Protein AF-A0A6A4ZLU1-F1 (afdb_monomer)

Sequence (69 aa):
ADRTFRVDLTFKSPLEISLQAAGLIRLHLRQLLEDLPLKKGYIKVFNLLKQLSRDSWLKQFVLPDAVQD

Radius of gyration: 16.61 Å; Cα contacts (8 Å, |Δi|>4): 40; chains: 1; bounding box: 31×19×50 Å

Solvent-accessible surface area (backbone atoms only — not comparable to full-atom values): 4180 Å² total; per-residue (Å²): 133,83,84,72,78,61,81,87,51,83,84,68,51,74,65,57,51,50,52,52,51,28,46,52,51,18,52,52,52,42,54,49,58,73,72,48,68,97,45,86,87,46,51,66,58,55,52,50,48,37,60,49,39,73,40,66,65,43,37,73,49,35,51,43,74,92,43,52,132

Secondary structure (DSSP, 8-state):
------TTS----HHHHHHHHHHHHHHHHHHHHHHS--STTTHHHHHHHHHHTTSHHHHHHTS-GGG--

Mean predicted aligned error: 8.0 Å

Foldseek 3Di:
DDPDDPPVDDDDDPVNVVLVVLQVLQVVQVVVVVPDPPDPVCVVVLVVLLVVCVDVVCVVRHHYPVSDD

Organism: NCBI:txid120398

pLDDT: mean 84.53, std 12.14, range [53.69, 96.69]

Structure (mmCIF, N/CA/C/O backbone):
data_AF-A0A6A4ZLU1-F1
#
_entry.id   AF-A0A6A4ZLU1-F1
#
loop_
_atom_site.group_PDB
_atom_site.id
_atom_site.type_symbol
_atom_site.label_atom_id
_atom_site.label_alt_id
_atom_site.label_comp_id
_atom_site.label_asym_id
_atom_site.label_entity_id
_atom_site.label_seq_id
_atom_site.pdbx_PDB_ins_code
_atom_site.Cartn_x
_atom_site.Cartn_y
_atom_site.Cartn_z
_atom_site.occupancy
_atom_site.B_iso_or_equiv
_atom_site.auth_seq_id
_atom_site.auth_com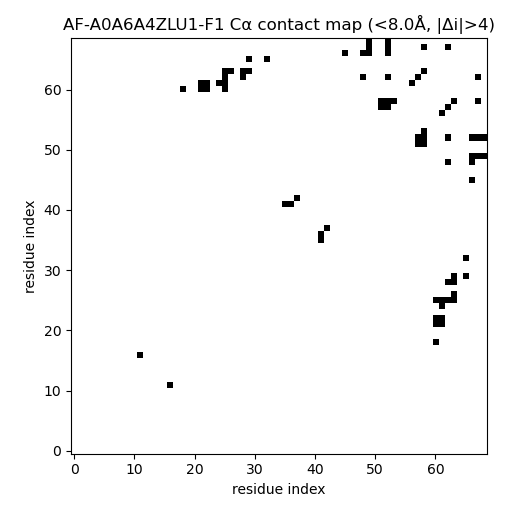p_id
_atom_site.auth_asym_id
_atom_site.auth_atom_id
_atom_site.pdbx_PDB_model_num
ATOM 1 N N . ALA A 1 1 ? -3.057 -4.123 -37.343 1.00 54.12 1 ALA A N 1
ATOM 2 C CA . ALA A 1 1 ? -2.960 -2.910 -36.512 1.00 54.12 1 ALA A CA 1
ATOM 3 C C . ALA A 1 1 ? -1.572 -2.892 -35.904 1.00 54.12 1 ALA A C 1
ATOM 5 O O . ALA A 1 1 ? -1.249 -3.768 -35.108 1.00 54.12 1 ALA A O 1
ATOM 6 N N . A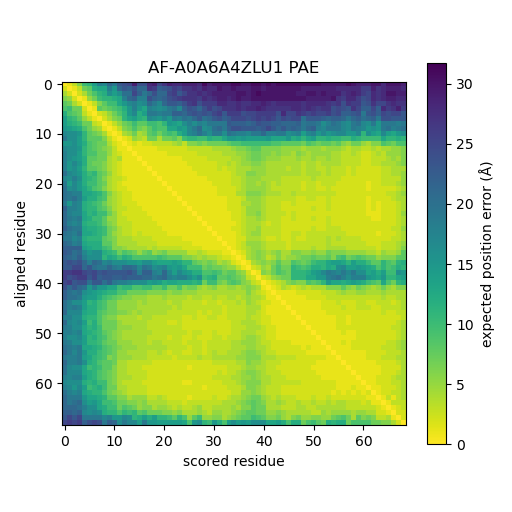SP A 1 2 ? -0.741 -1.988 -36.399 1.00 53.69 2 ASP A N 1
ATOM 7 C CA . ASP A 1 2 ? 0.657 -1.849 -36.019 1.00 53.69 2 ASP A CA 1
ATOM 8 C C . ASP A 1 2 ? 0.725 -1.332 -34.574 1.00 53.69 2 ASP A C 1
ATOM 10 O O . ASP A 1 2 ? 0.182 -0.271 -34.260 1.00 53.69 2 ASP A O 1
ATOM 14 N N . ARG A 1 3 ? 1.289 -2.124 -33.655 1.00 59.81 3 ARG A N 1
ATOM 15 C CA . ARG A 1 3 ? 1.523 -1.708 -32.263 1.00 59.81 3 ARG A CA 1
ATOM 16 C C . ARG A 1 3 ? 2.780 -0.851 -32.260 1.00 59.81 3 ARG A C 1
ATOM 18 O O . ARG A 1 3 ? 3.825 -1.278 -31.779 1.00 59.81 3 ARG A O 1
ATOM 25 N N . THR A 1 4 ? 2.690 0.320 -32.879 1.00 57.91 4 THR A N 1
ATOM 26 C CA . THR A 1 4 ? 3.819 1.226 -33.046 1.00 57.91 4 THR A CA 1
ATOM 27 C C . THR A 1 4 ? 4.335 1.610 -31.662 1.00 57.91 4 THR A C 1
ATOM 29 O O . THR A 1 4 ? 3.662 2.312 -30.903 1.00 57.91 4 THR A O 1
ATOM 32 N N . PHE A 1 5 ? 5.516 1.098 -31.314 1.00 61.50 5 PHE A N 1
ATOM 33 C CA . PHE A 1 5 ? 6.288 1.564 -30.172 1.00 61.50 5 PHE A CA 1
ATOM 34 C C . PHE A 1 5 ? 6.465 3.079 -30.321 1.00 61.50 5 PHE A C 1
ATOM 36 O O . PHE A 1 5 ? 7.080 3.557 -31.274 1.00 61.50 5 PHE A O 1
ATOM 43 N N . ARG A 1 6 ? 5.874 3.835 -29.396 1.00 65.06 6 ARG A N 1
ATOM 44 C CA . ARG A 1 6 ? 6.047 5.284 -29.262 1.00 65.06 6 ARG A CA 1
ATOM 45 C C . ARG A 1 6 ? 7.467 5.536 -28.753 1.00 65.06 6 ARG A C 1
ATOM 47 O O . ARG A 1 6 ? 7.706 5.494 -27.551 1.00 65.06 6 ARG A O 1
ATOM 54 N N . VAL A 1 7 ? 8.414 5.706 -29.680 1.00 60.38 7 VAL A N 1
ATOM 55 C CA . VAL A 1 7 ? 9.840 6.002 -29.411 1.00 60.38 7 VAL A CA 1
ATOM 56 C C . VAL A 1 7 ? 10.020 7.271 -28.562 1.00 60.38 7 VAL A C 1
ATOM 58 O O . VAL A 1 7 ? 11.036 7.432 -27.895 1.00 60.38 7 VAL A O 1
ATOM 61 N N . ASP A 1 8 ? 9.018 8.146 -28.557 1.00 69.44 8 ASP A N 1
ATOM 62 C CA . ASP A 1 8 ? 8.92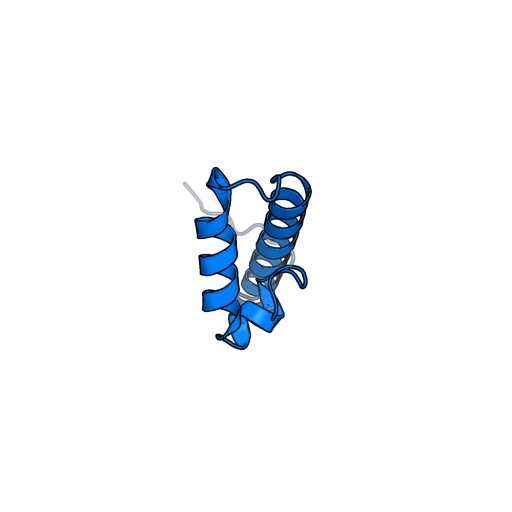6 9.381 -27.780 1.00 69.44 8 ASP A CA 1
ATOM 63 C C . ASP A 1 8 ? 8.617 9.175 -26.287 1.00 69.44 8 ASP A C 1
ATOM 65 O O . ASP A 1 8 ? 8.792 10.099 -25.493 1.00 69.44 8 ASP A O 1
ATOM 69 N N . LEU A 1 9 ? 8.189 7.978 -25.875 1.00 67.19 9 LEU A N 1
ATOM 70 C CA . LEU A 1 9 ? 7.982 7.665 -24.465 1.00 67.19 9 LEU A CA 1
ATOM 71 C C . LEU A 1 9 ? 9.260 7.082 -23.867 1.00 67.19 9 LEU A C 1
ATOM 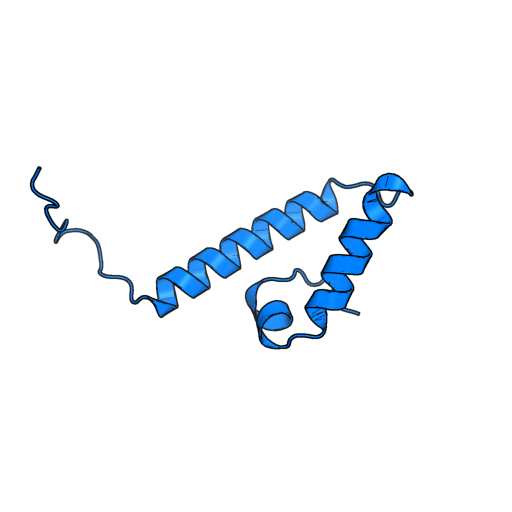73 O O . LEU A 1 9 ? 9.763 6.058 -24.329 1.00 67.19 9 LEU A O 1
ATOM 77 N N . THR A 1 10 ? 9.750 7.697 -22.788 1.00 70.69 10 THR A N 1
ATOM 78 C CA . THR A 1 10 ? 10.842 7.134 -21.990 1.00 70.69 10 THR A CA 1
ATOM 79 C C . THR A 1 10 ? 10.478 5.707 -21.598 1.00 70.69 10 THR A C 1
ATOM 81 O O . THR A 1 10 ? 9.485 5.484 -20.898 1.00 70.69 10 THR A O 1
ATOM 84 N N . PHE A 1 11 ? 11.266 4.739 -22.069 1.00 73.88 11 PHE A N 1
ATOM 85 C CA . PHE A 1 11 ? 11.088 3.345 -21.699 1.00 73.88 11 PHE A CA 1
ATOM 86 C C . PHE A 1 11 ? 11.213 3.227 -20.180 1.00 73.88 11 PHE A C 1
ATOM 88 O O . PHE A 1 11 ? 12.271 3.501 -19.618 1.00 73.88 11 PHE A O 1
ATOM 95 N N . LYS A 1 12 ? 10.122 2.834 -19.522 1.00 80.19 12 LYS A N 1
ATOM 96 C CA . LYS A 1 12 ? 10.140 2.464 -18.110 1.00 80.19 12 LYS A CA 1
ATOM 97 C C . LYS A 1 12 ? 10.392 0.974 -18.016 1.00 80.19 12 LYS A C 1
ATOM 99 O O . LYS A 1 12 ? 9.701 0.178 -18.655 1.00 80.19 12 LYS A O 1
ATOM 104 N N . SER A 1 13 ? 11.360 0.597 -17.198 1.00 89.62 13 SER A N 1
ATOM 105 C CA . SER A 1 13 ? 11.588 -0.799 -16.864 1.00 89.62 13 SER A CA 1
ATOM 106 C C . SER A 1 13 ? 10.337 -1.412 -16.209 1.00 89.62 13 SER A C 1
ATOM 108 O O . SER A 1 13 ? 9.567 -0.708 -15.544 1.00 89.62 13 SER A O 1
ATOM 110 N N . PRO A 1 14 ? 10.130 -2.737 -16.326 1.00 91.12 14 PRO A N 1
ATOM 111 C CA . PRO A 1 14 ? 9.040 -3.421 -15.627 1.00 91.12 14 PRO A CA 1
ATOM 112 C C . PRO A 1 14 ? 9.018 -3.143 -14.115 1.00 91.12 14 PRO A C 1
ATOM 114 O O . PRO A 1 14 ? 7.946 -3.050 -13.515 1.00 91.12 14 PRO A O 1
ATOM 117 N N . LEU A 1 15 ? 10.193 -2.961 -13.503 1.00 89.31 15 LEU A N 1
ATOM 118 C CA . LEU A 1 15 ? 10.329 -2.608 -12.093 1.00 89.31 15 LEU A CA 1
ATOM 119 C C . LEU A 1 15 ? 9.774 -1.211 -11.794 1.00 89.31 15 LEU A C 1
ATOM 121 O O . LEU A 1 15 ? 8.982 -1.063 -10.869 1.00 89.31 15 LEU A O 1
ATOM 125 N N . GLU A 1 16 ? 10.136 -0.196 -12.581 1.00 90.31 16 GLU A N 1
ATOM 126 C CA . GLU A 1 16 ? 9.624 1.170 -12.399 1.00 90.31 16 GLU A CA 1
ATOM 127 C C . GLU A 1 16 ? 8.107 1.234 -12.575 1.00 90.31 16 GLU A C 1
ATOM 129 O O . GLU A 1 16 ? 7.423 1.901 -11.800 1.00 90.31 16 GLU A O 1
ATOM 134 N N . ILE A 1 17 ? 7.567 0.497 -13.551 1.00 91.75 17 ILE A N 1
ATOM 135 C CA . ILE A 1 17 ? 6.116 0.381 -13.746 1.00 91.75 17 ILE A CA 1
ATOM 136 C C . ILE A 1 17 ? 5.465 -0.251 -12.511 1.00 91.75 17 ILE A C 1
ATOM 138 O O . ILE A 1 17 ? 4.457 0.257 -12.019 1.00 91.75 17 ILE A O 1
ATOM 142 N N . SER A 1 18 ? 6.057 -1.323 -11.982 1.00 92.25 18 SER A N 1
ATOM 143 C CA . SER A 1 18 ? 5.539 -2.029 -10.805 1.00 92.25 18 SER A CA 1
ATOM 144 C C . SER A 1 18 ? 5.565 -1.150 -9.553 1.00 92.25 18 SER A C 1
ATOM 146 O O . SER A 1 18 ? 4.585 -1.107 -8.813 1.00 92.25 18 SER A O 1
ATOM 148 N N . LEU A 1 19 ? 6.649 -0.399 -9.338 1.00 92.62 19 LEU A N 1
ATOM 149 C CA . LEU A 1 19 ? 6.771 0.547 -8.227 1.00 92.62 19 LEU A CA 1
ATOM 150 C C . LEU A 1 19 ? 5.773 1.701 -8.352 1.00 92.62 19 LEU A C 1
ATOM 152 O O . LEU A 1 19 ? 5.138 2.072 -7.366 1.00 92.62 19 LEU A O 1
ATOM 156 N N . GLN A 1 20 ? 5.587 2.242 -9.559 1.00 93.56 20 GLN A N 1
ATOM 157 C CA . GLN A 1 20 ? 4.598 3.289 -9.798 1.00 93.56 20 GLN A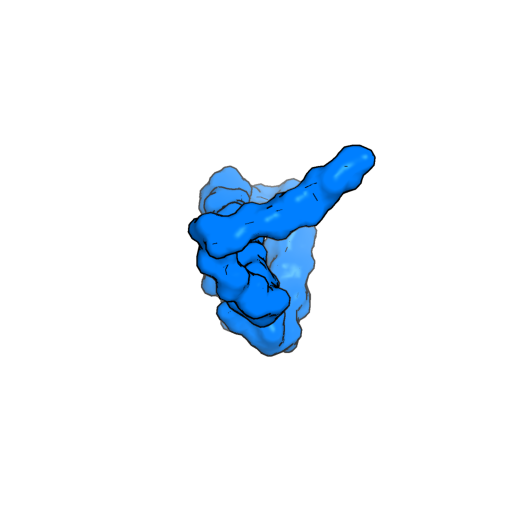 CA 1
ATOM 158 C C . GLN A 1 20 ? 3.176 2.776 -9.527 1.00 93.56 20 GLN A C 1
ATOM 160 O O . GLN A 1 20 ? 2.396 3.457 -8.863 1.00 93.56 20 GLN A O 1
ATOM 165 N N . ALA A 1 21 ? 2.845 1.573 -10.002 1.00 94.38 21 ALA A N 1
ATOM 166 C CA . ALA A 1 21 ? 1.551 0.952 -9.744 1.00 94.38 21 ALA A CA 1
ATOM 167 C C . ALA A 1 21 ? 1.329 0.721 -8.241 1.00 94.38 21 ALA A C 1
ATOM 169 O O . ALA A 1 21 ? 0.284 1.101 -7.717 1.00 94.38 21 ALA A O 1
ATOM 170 N N . ALA A 1 22 ? 2.325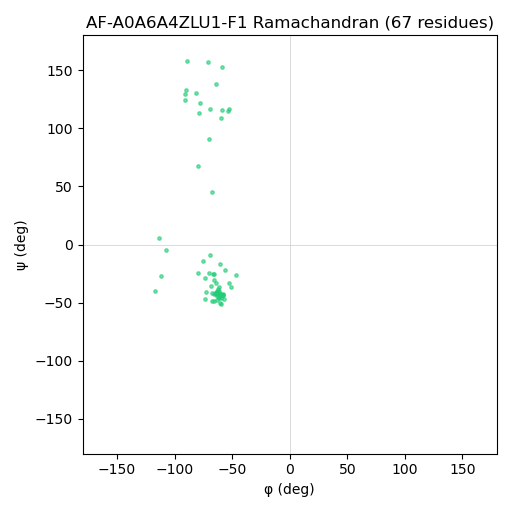 0.182 -7.531 1.00 95.75 22 ALA A N 1
ATOM 171 C CA . ALA A 1 22 ? 2.267 -0.002 -6.081 1.00 95.75 22 ALA A CA 1
ATOM 172 C C . ALA A 1 22 ? 2.034 1.328 -5.342 1.00 95.75 22 ALA A C 1
ATOM 174 O O . ALA A 1 22 ? 1.161 1.408 -4.477 1.00 95.75 22 ALA A O 1
ATOM 175 N N . GLY A 1 23 ? 2.734 2.394 -5.745 1.00 95.12 23 GLY A N 1
ATOM 176 C CA . GLY A 1 23 ? 2.551 3.736 -5.191 1.00 95.12 23 GLY A CA 1
ATOM 177 C C . GLY A 1 23 ? 1.140 4.294 -5.402 1.00 95.12 23 GLY A C 1
ATOM 178 O O . GLY A 1 23 ? 0.560 4.856 -4.472 1.00 95.12 23 GLY A O 1
ATOM 179 N N . LEU A 1 24 ? 0.554 4.096 -6.588 1.00 96.69 24 LEU A N 1
ATOM 180 C CA . LEU A 1 24 ? -0.829 4.500 -6.869 1.00 96.69 24 LEU A CA 1
ATOM 181 C C . LEU A 1 24 ? -1.837 3.706 -6.034 1.00 96.69 24 LEU A C 1
ATOM 183 O O . LEU A 1 24 ? -2.762 4.289 -5.471 1.00 96.69 24 LEU A O 1
ATOM 187 N N . ILE A 1 25 ? -1.638 2.393 -5.895 1.00 95.38 25 ILE A N 1
ATOM 188 C CA . ILE A 1 25 ? -2.483 1.552 -5.037 1.00 95.38 25 ILE A CA 1
ATOM 189 C C . ILE A 1 25 ? -2.413 2.045 -3.588 1.00 95.38 25 ILE A C 1
ATOM 191 O O . ILE A 1 25 ? -3.454 2.227 -2.958 1.00 95.38 25 ILE A O 1
ATOM 195 N N . ARG A 1 26 ? -1.210 2.336 -3.072 1.00 95.12 26 ARG A N 1
ATOM 196 C CA . ARG A 1 26 ? -1.022 2.864 -1.712 1.00 95.12 26 ARG A CA 1
ATOM 197 C C . ARG A 1 26 ? -1.735 4.198 -1.504 1.00 95.12 26 ARG A C 1
ATOM 199 O O . ARG A 1 26 ? -2.369 4.389 -0.467 1.00 95.12 26 ARG A O 1
ATOM 206 N N . LEU A 1 27 ? -1.653 5.104 -2.481 1.00 95.50 27 LEU A N 1
ATOM 207 C CA . LEU A 1 27 ? -2.344 6.395 -2.449 1.00 95.50 27 LEU A CA 1
ATOM 208 C C . LEU A 1 27 ? -3.865 6.215 -2.371 1.00 95.50 27 LEU A C 1
ATOM 210 O O . LEU A 1 27 ? -4.503 6.790 -1.492 1.00 95.50 27 LEU A O 1
ATOM 214 N N . HIS A 1 28 ? -4.436 5.389 -3.247 1.00 94.31 28 HIS A N 1
ATOM 215 C CA . HIS A 1 28 ? -5.881 5.166 -3.281 1.00 94.31 28 HIS A CA 1
ATOM 216 C C . HIS A 1 28 ? -6.392 4.413 -2.052 1.00 94.31 28 HIS A C 1
ATOM 218 O O . HIS A 1 28 ? -7.465 4.733 -1.547 1.00 94.31 28 HIS A O 1
ATOM 224 N N . LEU A 1 29 ? -5.621 3.460 -1.518 1.00 92.25 29 LEU A N 1
ATOM 225 C CA . LEU A 1 29 ? -5.950 2.811 -0.249 1.00 92.25 29 LEU A CA 1
ATOM 226 C C . LEU A 1 29 ? -5.948 3.811 0.906 1.00 92.25 29 LEU A C 1
ATOM 228 O O . LEU A 1 29 ? -6.838 3.748 1.743 1.00 92.25 29 LEU A O 1
ATOM 232 N N . ARG A 1 30 ? -4.993 4.749 0.956 1.00 92.00 30 ARG A N 1
ATOM 233 C CA . ARG A 1 30 ? -4.985 5.802 1.984 1.00 92.00 30 ARG A CA 1
ATOM 234 C C . ARG A 1 30 ? -6.258 6.647 1.921 1.00 92.00 30 ARG A C 1
ATOM 236 O O . ARG A 1 30 ? -6.929 6.766 2.937 1.00 92.00 30 ARG A O 1
ATOM 243 N N . GLN A 1 31 ? -6.607 7.151 0.736 1.00 91.38 31 GLN A N 1
ATOM 244 C CA . GLN A 1 31 ? -7.829 7.939 0.521 1.00 91.38 31 GLN A CA 1
ATOM 245 C C . GLN A 1 31 ? -9.078 7.161 0.948 1.00 91.38 31 GLN A C 1
ATOM 247 O O . G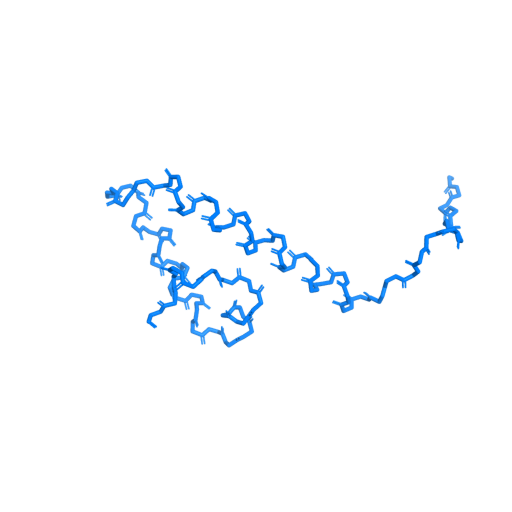LN A 1 31 ? -9.900 7.656 1.710 1.00 91.38 31 GLN A O 1
ATOM 252 N N . LEU A 1 32 ? -9.171 5.894 0.533 1.00 88.56 32 LEU A N 1
ATOM 253 C CA . LEU A 1 32 ? -10.275 5.024 0.914 1.00 88.56 32 LEU A CA 1
ATOM 254 C C . LEU A 1 32 ? -10.383 4.875 2.439 1.00 88.56 32 LEU A C 1
ATOM 256 O O . LEU A 1 32 ? -11.481 4.901 2.977 1.00 88.56 32 LEU A O 1
ATOM 260 N N . LEU A 1 33 ? -9.266 4.707 3.148 1.00 87.44 33 LEU A N 1
ATOM 261 C CA . LEU A 1 33 ? -9.275 4.530 4.603 1.00 87.44 33 LEU A CA 1
ATOM 262 C C . LEU A 1 33 ? -9.585 5.821 5.369 1.00 87.44 33 LEU A C 1
ATOM 264 O O . LEU A 1 33 ? -10.133 5.731 6.463 1.00 87.44 33 LEU A O 1
ATOM 268 N N . GLU A 1 34 ? -9.251 6.987 4.814 1.00 86.50 34 GLU A N 1
ATOM 269 C CA . GLU A 1 34 ? -9.641 8.294 5.363 1.00 86.50 34 GLU A CA 1
ATOM 270 C C . GLU A 1 34 ? -11.159 8.510 5.257 1.00 86.50 34 GLU A C 1
ATOM 272 O O . GLU A 1 34 ? -11.789 8.953 6.218 1.00 86.50 34 GLU A O 1
ATOM 277 N N . ASP A 1 35 ? -11.758 8.125 4.126 1.00 85.50 35 ASP A N 1
ATOM 278 C CA . ASP A 1 35 ? -13.195 8.282 3.873 1.00 85.50 35 ASP A CA 1
ATOM 279 C C . ASP A 1 35 ? -14.057 7.197 4.539 1.00 85.50 35 ASP A C 1
ATOM 281 O O . ASP A 1 35 ? -15.252 7.395 4.789 1.00 85.50 35 ASP A O 1
ATOM 285 N N . LEU A 1 36 ? -13.484 6.022 4.822 1.00 82.94 36 LEU A N 1
ATOM 286 C CA . LEU A 1 36 ? -14.206 4.911 5.430 1.00 82.94 36 LEU A CA 1
ATOM 287 C C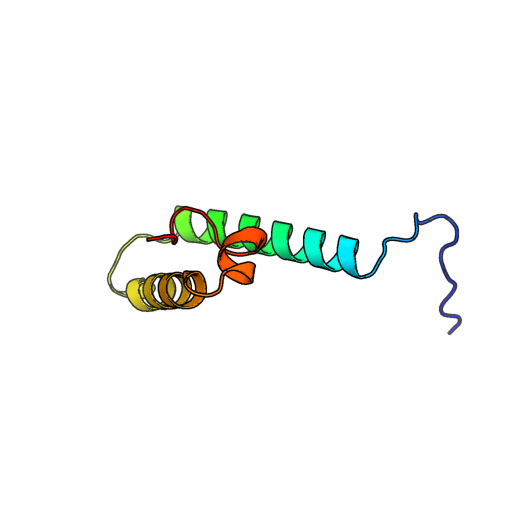 . LEU A 1 36 ? -14.374 5.128 6.942 1.00 82.94 36 LEU A C 1
ATOM 289 O O . LEU A 1 36 ? -13.410 5.004 7.701 1.00 82.94 36 LEU A O 1
ATOM 293 N N . PRO A 1 37 ? -15.606 5.336 7.447 1.00 71.75 37 PRO A N 1
ATOM 294 C CA . PRO A 1 37 ? -15.816 5.407 8.882 1.00 71.75 37 PRO A CA 1
ATOM 295 C C . PRO A 1 37 ? -15.476 4.050 9.509 1.00 71.75 37 PRO A C 1
ATOM 297 O O . PRO A 1 37 ? -15.909 3.010 9.007 1.00 71.75 37 PRO A O 1
ATOM 300 N N . LEU A 1 38 ? -14.788 4.051 10.656 1.00 66.94 38 LEU A N 1
ATOM 301 C CA . LEU A 1 38 ? -14.479 2.869 11.484 1.00 66.94 38 LEU A CA 1
ATOM 302 C C . LEU A 1 38 ? -15.744 2.255 12.138 1.00 66.94 38 LEU A C 1
ATOM 304 O O . LEU A 1 38 ? -15.790 1.945 13.326 1.00 66.94 38 LEU A O 1
ATOM 308 N N . LYS A 1 39 ? -16.827 2.108 11.372 1.00 68.06 39 LYS A N 1
ATOM 309 C CA . LYS A 1 39 ? -18.081 1.455 11.753 1.00 68.06 39 LYS A CA 1
ATOM 310 C C . LYS A 1 39 ? -17.998 -0.039 11.428 1.00 68.06 39 LYS A C 1
ATOM 312 O O . LYS A 1 39 ? -17.261 -0.465 10.539 1.00 68.06 39 LYS A O 1
ATOM 317 N N . LYS A 1 40 ? -18.826 -0.843 12.108 1.00 66.50 40 LYS A N 1
ATOM 318 C CA . LYS A 1 40 ? -18.865 -2.320 12.011 1.00 66.50 40 LYS A CA 1
ATOM 319 C C . LYS A 1 40 ? -18.860 -2.897 10.582 1.00 66.50 40 LYS A C 1
ATOM 321 O O . LYS A 1 40 ? -18.391 -4.016 10.408 1.00 66.50 40 LYS A O 1
ATOM 326 N N . GLY A 1 41 ? -19.347 -2.163 9.578 1.00 74.62 41 GLY A N 1
ATOM 327 C CA . GLY A 1 41 ? -19.387 -2.618 8.183 1.00 74.62 41 GLY A CA 1
ATOM 328 C C . GLY A 1 41 ? -18.013 -2.819 7.535 1.00 74.62 41 GLY A C 1
ATOM 329 O O . GLY A 1 41 ? -17.863 -3.717 6.711 1.00 74.62 41 GLY A O 1
ATOM 330 N N . TYR A 1 42 ? -16.997 -2.051 7.944 1.00 82.94 42 TYR A N 1
ATOM 331 C CA . TYR A 1 42 ? -15.699 -2.022 7.253 1.00 82.94 42 TYR A CA 1
ATOM 332 C C . TYR A 1 42 ? -14.563 -2.709 8.009 1.00 82.94 42 TYR A C 1
ATOM 334 O O . TYR A 1 42 ? -13.488 -2.897 7.451 1.00 82.94 42 TYR A O 1
ATOM 342 N N . ILE A 1 43 ? -14.806 -3.180 9.237 1.00 85.44 43 ILE A N 1
ATOM 343 C CA . ILE A 1 43 ? -13.807 -3.878 10.068 1.00 85.44 43 ILE A CA 1
ATOM 344 C C . ILE A 1 43 ? -13.126 -5.034 9.317 1.00 85.44 43 ILE A C 1
ATOM 346 O O . ILE A 1 43 ? -11.924 -5.237 9.463 1.00 85.44 43 ILE A O 1
ATOM 350 N N . LYS A 1 44 ? -13.859 -5.768 8.469 1.00 87.94 44 LYS A N 1
ATOM 351 C CA . LYS A 1 44 ? -13.284 -6.860 7.663 1.00 87.94 44 LYS A CA 1
ATOM 352 C C . LYS A 1 44 ? -12.203 -6.375 6.690 1.00 87.94 44 LYS A C 1
ATOM 354 O O . LYS A 1 44 ? -11.216 -7.079 6.503 1.00 87.94 44 LYS A O 1
ATOM 359 N N . VAL A 1 45 ? -12.371 -5.185 6.109 1.00 87.25 45 VAL A N 1
ATOM 360 C CA . VAL A 1 45 ? -11.389 -4.575 5.200 1.00 87.25 45 VAL A CA 1
ATOM 361 C C . VAL A 1 45 ? -10.126 -4.208 5.972 1.00 87.25 45 VAL A C 1
ATOM 363 O O . VAL A 1 45 ? -9.037 -4.615 5.582 1.00 87.25 45 VAL A O 1
ATOM 366 N N . PHE A 1 46 ? -10.268 -3.532 7.115 1.00 87.88 46 PHE A N 1
ATOM 367 C CA . PHE A 1 46 ? -9.129 -3.187 7.971 1.00 87.88 46 PHE A CA 1
ATOM 368 C C . PHE A 1 46 ? -8.373 -4.432 8.456 1.00 87.88 46 PHE A C 1
ATOM 370 O O . PHE A 1 46 ? -7.148 -4.466 8.388 1.00 87.88 46 PHE A O 1
ATOM 377 N N . ASN A 1 47 ? -9.082 -5.486 8.871 1.00 90.31 47 ASN A N 1
ATOM 378 C CA . ASN A 1 47 ? -8.458 -6.740 9.302 1.00 90.31 47 ASN A CA 1
ATOM 379 C C . ASN A 1 47 ? -7.689 -7.433 8.171 1.00 90.31 47 ASN A C 1
ATOM 381 O O . ASN A 1 47 ? -6.598 -7.947 8.405 1.00 90.31 47 ASN A O 1
ATOM 385 N N . LEU A 1 48 ? -8.232 -7.432 6.950 1.00 91.88 48 LEU A N 1
ATOM 386 C CA . LEU A 1 48 ? -7.533 -7.976 5.788 1.00 91.88 48 LEU A CA 1
ATOM 387 C C . LEU A 1 48 ? -6.253 -7.185 5.496 1.00 91.88 48 LEU A C 1
ATOM 389 O O . LEU A 1 48 ? -5.194 -7.781 5.326 1.00 91.88 48 LEU A O 1
ATOM 393 N N . LEU A 1 49 ? -6.331 -5.853 5.479 1.00 92.25 49 LEU A N 1
ATOM 394 C CA . LEU A 1 49 ? -5.166 -5.001 5.227 1.00 92.25 49 LEU A CA 1
ATOM 395 C C . LEU A 1 49 ? -4.089 -5.172 6.309 1.00 92.25 49 LEU A C 1
ATOM 397 O O . LEU A 1 49 ? -2.908 -5.259 5.979 1.00 92.25 49 LEU A O 1
ATOM 401 N N . LYS A 1 50 ? -4.489 -5.325 7.577 1.00 91.81 50 LYS A N 1
ATOM 402 C CA . LYS A 1 50 ? -3.577 -5.690 8.670 1.00 91.81 50 LYS A CA 1
ATOM 403 C C . LYS A 1 50 ? -2.935 -7.060 8.473 1.00 91.81 50 LYS A C 1
ATOM 405 O O . LYS A 1 50 ? -1.743 -7.219 8.685 1.00 91.81 50 LYS A O 1
ATOM 410 N N . GLN A 1 51 ? -3.692 -8.068 8.044 1.00 94.19 51 GLN A N 1
ATOM 411 C CA . GLN A 1 51 ? -3.119 -9.386 7.767 1.00 94.19 51 GLN A CA 1
ATOM 412 C C . GLN A 1 51 ? -2.090 -9.324 6.630 1.00 94.19 51 GLN A C 1
ATOM 414 O O . GLN A 1 51 ? -1.036 -9.951 6.728 1.00 94.19 51 GLN A O 1
ATOM 419 N N . LEU A 1 52 ? -2.380 -8.557 5.577 1.00 94.19 52 LEU A N 1
ATOM 420 C CA . LEU A 1 52 ? -1.471 -8.359 4.450 1.00 94.19 52 LEU A CA 1
ATOM 421 C C . LEU A 1 52 ? -0.208 -7.579 4.843 1.00 94.19 52 LEU A C 1
ATOM 423 O O . LEU A 1 52 ? 0.831 -7.783 4.224 1.00 94.19 52 LEU A O 1
ATOM 427 N N . SER A 1 53 ? -0.250 -6.745 5.889 1.00 93.12 53 SER A N 1
ATOM 428 C CA . SER A 1 53 ? 0.925 -5.990 6.361 1.00 93.12 53 SER A CA 1
ATOM 429 C C . SER A 1 53 ? 2.005 -6.859 7.010 1.00 93.12 53 SER A C 1
ATOM 431 O O . SER A 1 53 ? 3.118 -6.388 7.241 1.00 93.12 53 SER A O 1
ATOM 433 N N . ARG A 1 54 ? 1.719 -8.146 7.245 1.00 93.81 54 ARG A N 1
ATOM 434 C CA . ARG A 1 54 ? 2.720 -9.144 7.647 1.00 93.81 54 ARG A CA 1
ATOM 435 C C . ARG A 1 54 ? 3.687 -9.498 6.521 1.00 93.81 54 ARG A C 1
ATOM 437 O O . ARG A 1 54 ? 4.794 -9.947 6.804 1.00 93.81 54 ARG A O 1
ATOM 444 N N . ASP A 1 55 ? 3.281 -9.309 5.269 1.00 95.81 55 ASP A N 1
ATOM 445 C CA . ASP A 1 55 ? 4.181 -9.435 4.131 1.00 95.81 55 ASP A CA 1
ATOM 446 C C . ASP A 1 55 ? 5.047 -8.173 4.021 1.00 95.81 55 ASP A C 1
ATOM 448 O O . ASP A 1 55 ? 4.541 -7.053 3.901 1.00 95.81 55 ASP A O 1
ATOM 452 N N . SER A 1 56 ? 6.370 -8.347 4.076 1.00 93.88 56 SER A N 1
ATOM 453 C CA . SER A 1 56 ? 7.318 -7.230 4.100 1.00 93.88 56 SER A CA 1
ATOM 454 C C . SER A 1 56 ? 7.276 -6.392 2.824 1.00 93.88 56 SER A C 1
ATOM 456 O O . SER A 1 56 ? 7.468 -5.179 2.887 1.00 93.88 56 SER A O 1
ATOM 458 N N . TRP A 1 57 ? 7.004 -7.014 1.674 1.00 94.31 57 TRP A N 1
ATOM 459 C CA . TRP A 1 57 ? 6.946 -6.313 0.398 1.00 94.31 57 TRP A CA 1
ATOM 460 C C . TRP A 1 57 ? 5.667 -5.473 0.308 1.00 94.31 57 TRP A C 1
ATOM 462 O O . TRP A 1 57 ? 5.724 -4.280 0.007 1.00 94.31 57 TRP A O 1
ATOM 472 N N . LEU A 1 58 ? 4.514 -6.047 0.663 1.00 94.31 58 LEU A N 1
ATOM 473 C CA . LEU A 1 58 ? 3.248 -5.310 0.701 1.00 94.31 58 LEU A CA 1
ATOM 474 C C . LEU A 1 58 ? 3.285 -4.172 1.720 1.00 94.31 58 LEU A C 1
ATOM 476 O O . LEU A 1 58 ? 2.843 -3.067 1.403 1.00 94.31 58 LEU A O 1
ATOM 480 N N . LYS A 1 59 ? 3.854 -4.404 2.909 1.00 94.44 59 LYS A N 1
ATOM 481 C CA . LYS A 1 59 ? 4.046 -3.361 3.924 1.00 94.44 59 LYS A CA 1
ATOM 482 C C . LYS A 1 59 ? 4.890 -2.201 3.396 1.00 94.44 59 LYS A C 1
ATOM 484 O O . LYS A 1 59 ? 4.547 -1.046 3.622 1.00 94.44 59 LYS A O 1
ATOM 489 N N . GLN A 1 60 ? 5.972 -2.504 2.680 1.00 93.00 60 GLN A N 1
ATOM 490 C CA . GLN A 1 60 ? 6.906 -1.496 2.187 1.00 93.00 60 GLN A CA 1
ATOM 491 C C . GLN A 1 60 ? 6.340 -0.675 1.019 1.00 93.00 60 GLN A C 1
ATOM 493 O O . GLN A 1 60 ? 6.549 0.539 0.965 1.00 93.00 60 GLN A O 1
ATOM 498 N N . PHE A 1 61 ? 5.638 -1.317 0.082 1.00 93.12 61 PHE A N 1
ATOM 499 C CA . PHE A 1 61 ? 5.316 -0.694 -1.206 1.00 93.12 61 PHE A CA 1
ATOM 500 C C . PHE A 1 61 ? 3.832 -0.387 -1.420 1.00 93.12 61 PHE A C 1
ATOM 502 O O . PHE A 1 61 ? 3.519 0.547 -2.155 1.00 93.12 61 PHE A O 1
ATOM 509 N N . VAL A 1 62 ? 2.917 -1.132 -0.791 1.00 94.25 62 VAL A N 1
ATOM 510 C CA . VAL A 1 62 ? 1.485 -1.116 -1.148 1.00 94.25 62 VAL A CA 1
ATOM 511 C C . VAL A 1 62 ? 0.601 -0.617 -0.010 1.00 94.25 62 VAL A C 1
ATOM 513 O O . VAL A 1 62 ? -0.358 0.113 -0.249 1.00 94.25 62 VAL A O 1
ATOM 516 N N . LEU A 1 63 ? 0.891 -0.994 1.233 1.00 95.00 63 LEU A N 1
ATOM 517 C CA . LEU A 1 63 ? -0.009 -0.737 2.353 1.00 95.00 63 LEU A CA 1
ATOM 518 C C . LEU A 1 63 ? 0.284 0.619 3.020 1.00 95.00 63 LEU A C 1
ATOM 520 O O . LEU A 1 63 ? 1.441 0.953 3.288 1.00 95.00 63 LEU A O 1
ATOM 524 N N . PRO A 1 64 ? -0.747 1.440 3.289 1.00 92.12 64 PRO A N 1
ATOM 525 C CA . PRO A 1 64 ? -0.574 2.703 3.996 1.00 92.12 64 PRO A CA 1
ATOM 526 C C . PRO A 1 64 ? -0.257 2.478 5.480 1.00 92.12 64 PRO A C 1
ATOM 528 O O . PRO A 1 64 ? -0.597 1.451 6.058 1.00 92.12 64 PRO A O 1
ATOM 531 N N . ASP A 1 65 ? 0.365 3.466 6.120 1.00 88.12 65 ASP A N 1
ATOM 532 C CA . ASP A 1 65 ? 0.855 3.327 7.501 1.00 88.12 65 ASP A CA 1
ATOM 533 C C . ASP A 1 65 ? -0.289 3.153 8.513 1.00 88.12 65 ASP A C 1
ATOM 535 O O . ASP A 1 65 ? -0.130 2.482 9.523 1.00 88.12 65 ASP A O 1
ATOM 539 N N . ALA A 1 66 ? -1.486 3.649 8.182 1.00 83.31 66 ALA A N 1
ATOM 540 C CA . ALA A 1 66 ? -2.702 3.498 8.982 1.00 83.31 66 ALA A CA 1
ATOM 541 C C . ALA A 1 66 ? -3.151 2.036 9.217 1.00 83.31 66 ALA A C 1
ATOM 543 O O . ALA A 1 66 ? -3.982 1.791 10.090 1.00 83.31 66 ALA A O 1
ATOM 544 N N . VAL A 1 67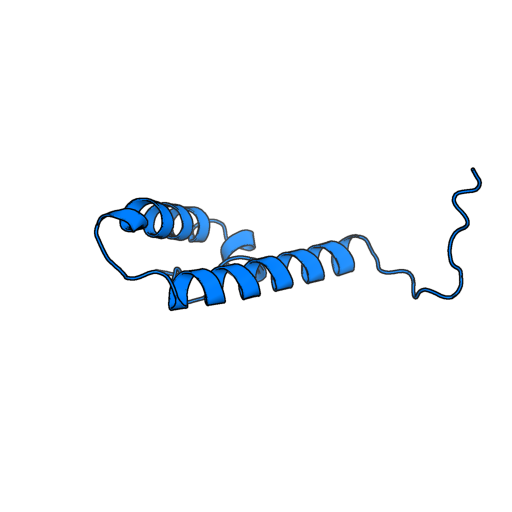 ? -2.650 1.069 8.436 1.00 83.88 67 VAL A N 1
ATOM 545 C CA . VAL A 1 67 ? -2.960 -0.372 8.584 1.00 83.88 67 VAL A CA 1
ATOM 546 C C . VAL A 1 67 ? -1.749 -1.207 9.005 1.00 83.88 67 VAL A C 1
ATOM 548 O O . VAL A 1 67 ? -1.832 -2.436 9.051 1.00 83.88 67 VAL A O 1
ATOM 551 N N . GLN A 1 68 ? -0.622 -0.555 9.289 1.00 78.69 68 GLN A N 1
ATOM 552 C CA . GLN A 1 68 ? 0.534 -1.209 9.885 1.00 78.69 68 GLN A CA 1
ATOM 553 C C . GLN A 1 68 ? 0.280 -1.306 11.395 1.00 78.69 68 GLN A C 1
ATOM 555 O O . GLN A 1 68 ? -0.173 -0.336 11.999 1.00 78.69 68 GLN A O 1
ATOM 560 N N . ASP A 1 69 ? 0.465 -2.500 11.966 1.00 64.12 69 ASP A N 1
ATOM 561 C CA . ASP A 1 69 ? 0.360 -2.709 13.419 1.00 64.12 69 ASP A CA 1
ATOM 562 C C . ASP A 1 69 ? 1.415 -1.905 14.192 1.00 64.12 69 ASP A C 1
ATOM 564 O O . ASP A 1 69 ? 2.558 -1.784 13.681 1.00 64.12 69 ASP A O 1
#